Protein 3MXU (pdb70)

Foldseek 3Di:
DLLVQQQVVPPPGDWFKKAAPQQKIWIGHRQKIFIFGHLVVLVVQDAWDDKAAADFFDFFAAFQQGIWTHDPVDIDTDTDNHTFGWHFALPVCHVPVRCCNVPGPPSNIGTMTGDPDCPVVVVCVVVVSMGTDD

Sequence (134 aa):
MGTLEAQTQGPGSMMSKTYFTQDHEWLSSVEGQVVTVGITDYAQEQLGDLVFIDLPQNGTKLSKGDAAAVVESVVKAASDVYAPLDGEVVEEINAALAESPEELVNQKKAETEGWLWKMTVVQDETQLEERLLDEAAYKELI

Radius of gyration: 14.19 Å; Cα contacts (8 Å, |Δi|>4): 315; chains: 1; bounding box: 28×25×40 Å

CATH classification: 2.40.50.100

Organism: Bartonella henselae (strain ATCC 49882 / DSM 28221 / CCUG 30454 / Houston 1) (NCBI:txid283166)

B-factor: mean 22.01, std 9.44, range [8.76, 54.39]

Structure (mmCIF, N/CA/C/O backbone):
data_3MXU
#
_entry.id   3MXU
#
_cell.length_a   98.910
_cell.length_b   98.910
_cell.length_c   131.540
_cell.angle_alpha   90.000
_cell.angle_beta   90.000
_cell.angle_gamma   120.000
#
_symmetry.space_group_name_H-M   'H 3 2'
#
loop_
_entity.id
_entity.type
_entity.pdbx_description
1 polymer 'Glycine cleavage system H protein'
2 non-polymer 'CITRIC ACID'
3 non-polymer 'SULFATE ION'
4 non-polymer 1,2-ETHANEDIOL
5 water water
#
loop_
_atom_site.group_PDB
_atom_site.id
_atom_site.type_symbol
_atom_site.label_atom_id
_atom_site.label_alt_id
_atom_site.label_comp_id
_atom_site.label_asym_id
_atom_site.label_entity_id
_atom_site.label_seq_id
_atom_site.pdbx_PDB_ins_code
_atom_site.Cartn_x
_atom_site.Cartn_y
_atom_site.Cartn_z
_atom_site.occupancy
_atom_site.B_iso_or_equiv
_atom_site.auth_seq_id
_atom_site.auth_comp_id
_atom_site.auth_asym_id
_atom_site.auth_atom_id
_atom_site.pdbx_PDB_model_num
ATOM 1 N N . MET A 1 9 ? 3.708 15.719 25.628 1.00 54.39 -12 MET A N 1
ATOM 2 C CA . MET A 1 9 ? 2.810 15.057 26.616 1.00 53.55 -12 MET A CA 1
ATOM 3 C C . MET A 1 9 ? 1.682 16.002 27.057 1.00 53.31 -12 MET A C 1
ATOM 4 O O . MET A 1 9 ? 1.654 17.180 26.669 1.00 53.96 -12 MET A O 1
ATOM 6 N N . GLY A 1 10 ? 0.755 15.470 27.858 1.00 52.29 -11 GLY A N 1
ATOM 7 C CA . GLY A 1 10 ? -0.324 16.257 28.467 1.00 50.81 -11 GLY A CA 1
ATOM 8 C C . GLY A 1 10 ? 0.135 17.090 29.652 1.00 49.36 -11 GLY A C 1
ATOM 9 O O . GLY A 1 10 ? -0.525 18.072 30.026 1.00 49.30 -11 GLY A O 1
ATOM 10 N N . THR A 1 11 ? 1.268 16.703 30.245 1.00 47.78 -10 THR A N 1
ATOM 11 C CA . THR A 1 11 ? 1.876 17.481 31.336 1.00 46.00 -10 THR A CA 1
ATOM 12 C C . THR A 1 11 ? 2.373 18.848 30.838 1.00 45.31 -10 THR A C 1
ATOM 13 O O . THR A 1 11 ? 2.167 19.860 31.509 1.00 45.12 -10 THR A O 1
ATOM 17 N N . LEU A 1 12 ? 3.015 18.869 29.668 1.00 44.17 -9 LEU A N 1
ATOM 18 C CA . LEU A 1 12 ? 3.459 20.123 29.037 1.00 43.48 -9 LEU A CA 1
ATOM 19 C C . LEU A 1 12 ? 2.295 21.112 28.891 1.00 42.70 -9 LEU A C 1
ATOM 20 O O . LEU A 1 12 ? 2.382 22.257 29.340 1.00 42.87 -9 LEU A O 1
ATOM 22 N N . GLU A 1 13 ? 1.205 20.645 28.285 1.00 41.48 -8 GLU A N 1
ATOM 23 C CA . GLU A 1 13 ? -0.032 21.414 28.113 1.00 40.78 -8 GLU A CA 1
ATOM 24 C C . GLU A 1 13 ? -0.501 22.063 29.434 1.00 39.09 -8 GLU A C 1
ATOM 25 O O . GLU A 1 13 ? -0.809 23.268 29.479 1.00 38.60 -8 GLU A O 1
ATOM 31 N N . ALA A 1 14 ? -0.539 21.255 30.496 1.00 36.58 -7 ALA A N 1
ATOM 32 C CA . ALA A 1 14 ? -0.985 21.700 31.821 1.00 34.92 -7 ALA A CA 1
ATOM 33 C C . ALA A 1 14 ? -0.045 22.749 32.435 1.00 34.30 -7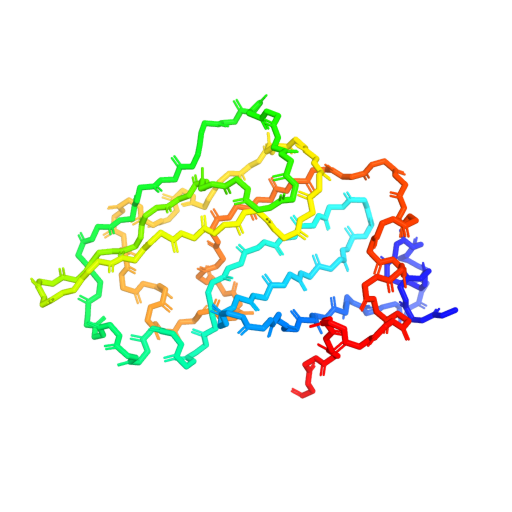 ALA A C 1
ATOM 34 O O . ALA A 1 14 ? -0.496 23.676 33.113 1.00 33.18 -7 ALA A O 1
ATOM 36 N N . GLN A 1 15 ? 1.255 22.581 32.197 1.00 33.58 -6 GLN A N 1
ATOM 37 C CA . GLN A 1 15 ? 2.275 23.534 32.636 1.00 33.25 -6 GLN A CA 1
ATOM 38 C C . GLN A 1 15 ? 2.240 24.860 31.845 1.00 33.72 -6 GLN A C 1
ATOM 39 O O . GLN A 1 15 ? 2.459 25.934 32.412 1.00 33.10 -6 GLN A O 1
ATOM 41 N N . THR A 1 16 ? 1.970 24.776 30.540 1.00 33.56 -5 THR A N 1
ATOM 42 C CA . THR A 1 16 ? 1.940 25.962 29.670 1.00 33.96 -5 THR A CA 1
ATOM 43 C C . THR A 1 16 ? 0.719 26.848 29.918 1.00 33.83 -5 THR A C 1
ATOM 44 O O . THR A 1 16 ? 0.831 28.079 29.903 1.00 34.12 -5 THR A O 1
ATOM 48 N N . GLN A 1 17 ? -0.440 26.217 30.128 1.00 32.87 -4 GLN A N 1
ATOM 49 C CA . GLN A 1 17 ? -1.713 26.927 30.332 1.00 33.20 -4 GLN A CA 1
ATOM 50 C C . GLN A 1 17 ? -2.150 27.816 29.155 1.00 34.92 -4 GLN A C 1
ATOM 51 O O . GLN A 1 17 ? -2.736 28.898 29.359 1.00 35.20 -4 GLN A O 1
ATOM 57 N N . GLY A 1 18 ? -1.88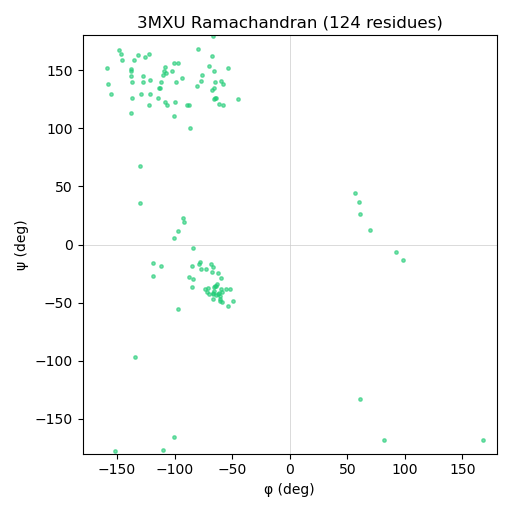2 27.352 27.935 1.00 36.39 -3 GLY A N 1
ATOM 58 C CA . GLY A 1 18 ? -2.347 28.033 26.714 1.00 38.44 -3 GLY A CA 1
ATOM 59 C C . GLY A 1 18 ? -3.868 28.004 26.579 1.00 39.80 -3 GLY A C 1
ATOM 60 O O . GLY A 1 18 ? -4.554 27.437 27.436 1.00 38.59 -3 GLY A O 1
ATOM 61 N N . PRO A 1 19 ? -4.418 28.609 25.500 1.00 41.64 -2 PRO A N 1
ATOM 62 C CA . PRO A 1 19 ? -5.888 28.602 25.367 1.00 42.59 -2 PRO A CA 1
ATOM 63 C C . PRO A 1 19 ? -6.437 27.165 25.308 1.00 42.64 -2 PRO A C 1
ATOM 64 O O . PRO A 1 19 ? -5.804 26.284 24.714 1.00 42.47 -2 PRO A O 1
ATOM 68 N N . GLY A 1 20 ? -7.579 26.936 25.957 1.00 43.00 -1 GLY A N 1
ATOM 69 C CA . GLY A 1 20 ? -8.205 25.609 26.003 1.00 42.93 -1 GLY A CA 1
ATOM 70 C C . GLY A 1 20 ? -7.449 24.583 26.832 1.00 42.15 -1 GLY A C 1
ATOM 71 O O . GLY A 1 20 ? -7.739 23.379 26.761 1.00 42.16 -1 GLY A O 1
ATOM 72 N N . SER A 1 21 ? -6.475 25.050 27.612 1.00 41.25 0 SER A N 1
ATOM 73 C CA . SER A 1 21 ? -5.683 24.172 28.475 1.00 39.89 0 SER A CA 1
ATOM 74 C C . SER A 1 21 ? -6.521 23.654 29.633 1.00 39.24 0 SER A C 1
ATOM 75 O O . SER A 1 21 ? -7.493 24.291 30.056 1.00 38.99 0 SER A O 1
ATOM 78 N N . MET A 1 22 ? -6.125 22.486 30.129 1.00 38.87 1 MET A N 1
ATOM 79 C CA A MET A 1 22 ? -6.802 21.810 31.230 0.50 38.61 1 MET A CA 1
ATOM 80 C CA B MET A 1 22 ? -6.794 21.847 31.252 0.50 38.57 1 MET A CA 1
ATOM 81 C C . MET A 1 22 ? -5.748 21.222 32.171 1.00 37.38 1 MET A C 1
ATOM 82 O O . MET A 1 22 ? -4.772 20.624 31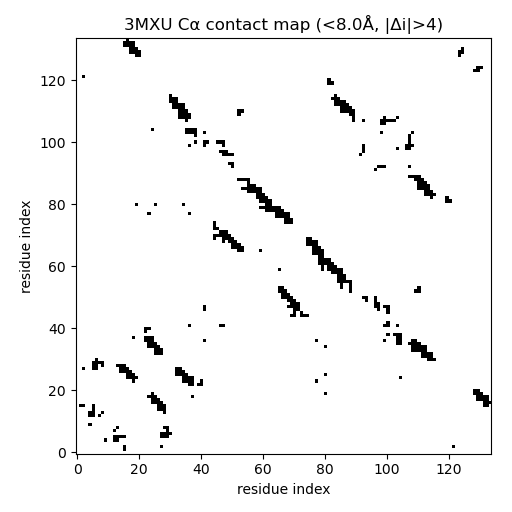.707 1.00 37.28 1 MET A O 1
ATOM 91 N N . SER A 1 23 ? -5.943 21.384 33.477 1.00 36.30 2 SER A N 1
ATOM 92 C CA . SER A 1 23 ? -5.063 20.757 34.459 1.00 34.78 2 SER A CA 1
ATOM 93 C C . SER A 1 23 ? -5.230 19.238 34.354 1.00 33.45 2 SER A C 1
ATOM 94 O O . SER A 1 23 ? -6.310 18.739 33.981 1.00 34.16 2 SER A O 1
ATOM 97 N N . LYS A 1 24 ? -4.151 18.518 34.655 1.00 30.87 3 LYS A N 1
ATOM 98 C CA . LYS A 1 24 ? -4.148 17.059 34.618 1.00 28.27 3 LYS A CA 1
ATOM 99 C C . LYS A 1 24 ? -3.958 16.579 36.040 1.00 25.36 3 LYS A C 1
ATOM 100 O O . LYS A 1 24 ? -3.102 17.112 36.755 1.00 24.17 3 LYS A O 1
ATOM 106 N N . THR A 1 25 ? -4.755 15.591 36.446 1.00 23.00 4 THR A N 1
ATOM 107 C CA . THR A 1 25 ? -4.623 14.973 37.776 1.00 20.56 4 THR A CA 1
ATOM 108 C C . THR A 1 25 ? -4.132 13.532 37.625 1.00 18.61 4 THR A C 1
ATOM 109 O O . THR A 1 25 ? -4.555 12.810 36.699 1.00 17.64 4 THR A O 1
ATOM 113 N N . TYR A 1 26 ? -3.228 13.135 38.520 1.00 16.32 5 TYR A N 1
ATOM 114 C CA . TYR A 1 26 ? -2.657 11.797 38.501 1.00 15.09 5 TYR A CA 1
ATOM 115 C C . TYR A 1 26 ? -2.823 11.178 39.867 1.00 14.24 5 TYR A C 1
ATOM 116 O O . TYR A 1 26 ? -2.760 11.889 40.855 1.00 14.47 5 TYR A O 1
ATOM 125 N N . PHE A 1 27 ? -3.045 9.861 39.919 1.00 13.21 6 PHE A N 1
ATOM 126 C CA . PHE A 1 27 ? -3.096 9.167 41.206 1.00 11.93 6 PHE A CA 1
ATOM 127 C C . PHE A 1 27 ? -1.854 8.300 41.392 1.00 11.98 6 PHE A C 1
ATOM 128 O O . PHE A 1 27 ? -1.239 7.885 40.423 1.00 12.32 6 PHE A O 1
ATOM 136 N N . THR A 1 28 ? -1.476 8.062 42.645 1.00 11.54 7 THR A N 1
ATOM 137 C CA . THR A 1 28 ? -0.209 7.393 42.926 1.00 11.86 7 THR A CA 1
ATOM 138 C C . THR A 1 28 ? -0.469 5.941 43.247 1.00 12.74 7 THR A C 1
ATOM 139 O O . THR A 1 28 ? -1.572 5.426 42.984 1.00 12.72 7 THR A O 1
ATOM 143 N N . GLN A 1 29 ? 0.537 5.269 43.805 1.00 11.86 8 GLN A N 1
ATOM 144 C CA . GLN A 1 29 ? 0.348 3.903 44.278 1.00 13.39 8 GLN A CA 1
ATOM 145 C C . GLN A 1 29 ? -0.230 3.831 45.680 1.00 14.63 8 GLN A C 1
ATOM 146 O O . GLN A 1 29 ? -0.488 2.721 46.169 1.00 16.36 8 GLN A O 1
ATOM 152 N N . ASP A 1 30 ? -0.431 4.981 46.330 1.00 14.29 9 ASP A N 1
ATOM 153 C CA . ASP A 1 30 ? -0.795 4.996 47.764 1.00 15.09 9 ASP A CA 1
ATOM 154 C C . ASP A 1 30 ? -2.000 5.862 48.102 1.00 13.82 9 ASP A C 1
ATOM 155 O O . ASP A 1 30 ? -2.044 6.477 49.173 1.00 13.55 9 ASP A O 1
ATOM 160 N N . HIS A 1 31 ? -2.969 5.888 47.195 1.00 12.66 10 HIS A N 1
ATOM 161 C CA . HIS A 1 31 ? -4.218 6.626 47.403 1.00 12.87 10 HIS A CA 1
ATOM 162 C C . HIS A 1 31 ? -3.963 8.097 47.687 1.00 12.06 10 HIS A C 1
ATOM 163 O O . HIS A 1 31 ? -4.571 8.700 48.590 1.00 12.18 10 HIS A O 1
ATOM 170 N N . GLU A 1 32 ? -3.049 8.665 46.899 1.00 12.95 11 GLU A N 1
ATOM 171 C CA . GLU A 1 32 ? -2.848 10.109 46.847 1.00 12.34 11 GLU A CA 1
ATOM 172 C C . GLU A 1 32 ? -2.963 10.552 45.398 1.00 12.36 11 GLU A C 1
ATOM 173 O O . GLU A 1 32 ? -2.884 9.734 44.475 1.00 12.74 11 GLU A O 1
ATOM 179 N N . TRP A 1 33 ? -3.197 11.845 45.199 1.00 12.09 12 TRP A N 1
ATOM 180 C CA . TRP A 1 33 ? -3.227 12.404 43.861 1.00 11.96 12 TRP A CA 1
ATOM 181 C C . TRP A 1 33 ? -2.436 13.707 43.827 1.00 12.65 12 TRP A C 1
ATOM 182 O O . TRP A 1 33 ? -2.204 14.351 44.874 1.00 12.18 12 TRP A O 1
ATOM 193 N N . LEU A 1 34 ? -2.013 14.082 42.620 1.00 12.36 13 LEU A N 1
ATOM 194 C CA . LEU A 1 34 ? -1.395 15.382 42.426 1.00 13.36 13 LEU A CA 1
ATOM 195 C C . LEU A 1 34 ? -1.942 15.954 41.129 1.00 14.40 13 LEU A C 1
ATOM 196 O O . LEU A 1 34 ? -2.226 15.209 40.176 1.00 14.64 13 LEU A O 1
ATOM 201 N N . SER A 1 35 ? -2.116 17.272 41.093 1.00 15.47 14 SER A N 1
ATOM 202 C CA A SER A 1 35 ? -2.579 17.934 39.891 0.70 16.69 14 SER A CA 1
ATOM 203 C CA B SER A 1 35 ? -2.568 17.929 39.881 0.30 16.16 14 SER A CA 1
ATOM 204 C C . SER A 1 35 ? -1.585 19.024 39.501 1.00 17.06 14 SER A C 1
ATOM 205 O O . SER A 1 35 ? -1.066 19.724 40.364 1.00 16.70 14 SER A O 1
ATOM 210 N N . VAL A 1 36 ? -1.339 19.158 38.202 1.00 18.35 15 VA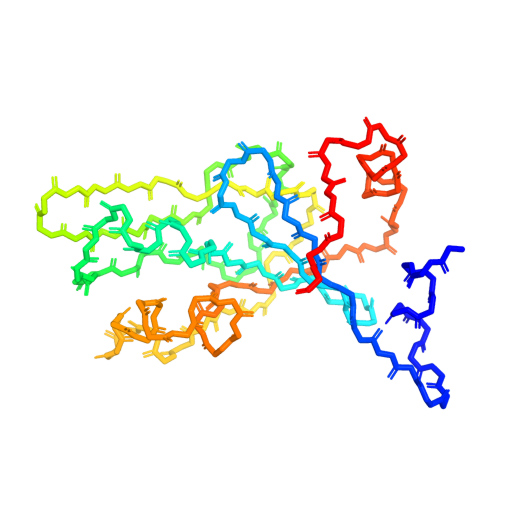L A N 1
ATOM 211 C CA . VAL A 1 36 ? -0.385 20.130 37.685 1.00 19.96 15 VAL A CA 1
ATOM 212 C C . VAL A 1 36 ? -1.124 21.270 36.989 1.00 21.01 15 VAL A C 1
ATOM 213 O O . VAL A 1 36 ? -1.895 21.028 36.075 1.00 20.84 15 VAL A O 1
ATOM 217 N N . GLU A 1 37 ? -0.900 22.498 37.446 1.00 21.69 16 GLU A N 1
ATOM 218 C CA . GLU A 1 37 ? -1.421 23.679 36.753 1.00 23.61 16 GLU A CA 1
ATOM 219 C C . GLU A 1 37 ? -0.301 24.713 36.777 1.00 22.85 16 GLU A C 1
ATOM 220 O O . GLU A 1 37 ? 0.086 25.184 37.834 1.0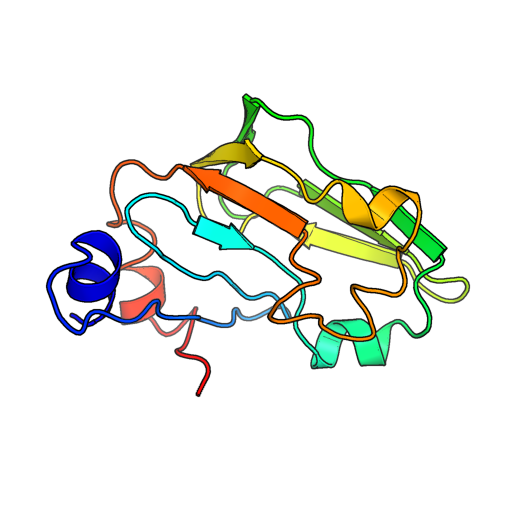0 21.62 16 GLU A O 1
ATOM 226 N N . GLY A 1 38 ? 0.250 25.028 35.608 1.00 23.08 17 GLY A N 1
ATOM 227 C CA . GLY A 1 38 ? 1.470 25.843 35.560 1.00 23.35 17 GLY A CA 1
ATOM 228 C C . GLY A 1 38 ? 2.591 25.111 36.279 1.00 22.98 17 GLY A C 1
ATOM 229 O O . GLY A 1 38 ? 2.796 23.922 36.055 1.00 22.99 17 GLY A O 1
ATOM 230 N N . GLN A 1 39 ? 3.305 25.814 37.150 1.00 22.16 18 GLN A N 1
ATOM 231 C CA . GLN A 1 39 ? 4.363 25.216 37.965 1.00 22.19 18 GLN A CA 1
ATOM 232 C C . GLN A 1 39 ? 3.848 24.856 39.361 1.00 19.99 18 GLN A C 1
ATOM 233 O O . GLN A 1 39 ? 4.624 24.506 40.245 1.00 20.23 18 GLN A O 1
ATOM 239 N N . VAL A 1 40 ? 2.529 24.896 39.545 1.00 18.31 19 VAL A N 1
ATOM 240 C CA . VAL A 1 40 ? 1.944 24.586 40.863 1.00 16.69 19 VAL A CA 1
ATOM 241 C C . VAL A 1 40 ? 1.422 23.156 40.861 1.00 16.36 19 VAL A C 1
ATOM 242 O O . VAL A 1 40 ? 0.612 22.791 40.009 1.00 16.04 19 VAL A O 1
ATOM 246 N N . VAL A 1 41 ? 1.922 22.360 41.795 1.00 15.25 20 VAL A N 1
ATOM 247 C CA . VAL A 1 41 ? 1.440 20.999 41.980 1.00 15.07 20 VAL A CA 1
ATOM 248 C C . VAL A 1 41 ? 0.595 20.969 43.251 1.00 14.63 20 VAL A C 1
ATOM 249 O O . VAL A 1 41 ? 1.072 21.264 44.347 1.00 14.05 20 VAL A O 1
ATOM 253 N N . THR A 1 42 ? -0.670 20.596 43.091 1.00 14.93 21 THR A N 1
ATOM 254 C CA . THR A 1 42 ? -1.573 20.466 44.229 1.00 14.44 21 THR A CA 1
ATOM 255 C C . THR A 1 42 ? -1.640 18.995 44.615 1.00 14.17 21 THR A C 1
ATOM 256 O O . THR A 1 42 ? -1.694 18.141 43.734 1.00 13.85 21 THR A O 1
ATOM 260 N N . VAL A 1 43 ? -1.663 18.715 45.918 1.00 13.11 22 VAL A N 1
ATOM 261 C CA . VAL A 1 43 ? -1.612 17.334 46.418 1.00 13.24 22 VAL A CA 1
ATOM 262 C C . VAL A 1 43 ? -2.782 17.101 47.390 1.00 12.89 22 VAL A C 1
ATOM 263 O O . VAL A 1 43 ? -3.099 17.964 48.214 1.00 12.72 22 VAL A O 1
ATOM 267 N N . GLY A 1 44 ? -3.405 15.922 47.302 1.00 12.09 23 GLY A N 1
ATOM 268 C CA . GLY A 1 44 ? -4.437 15.531 48.268 1.00 12.23 23 GLY A CA 1
ATOM 269 C C . GLY A 1 44 ? -4.502 14.026 48.418 1.00 11.66 23 GLY A C 1
ATOM 270 O O . GLY A 1 44 ? -3.700 13.305 47.804 1.00 11.36 23 GLY A O 1
ATOM 271 N N . ILE A 1 45 ? -5.432 13.539 49.242 1.00 12.00 24 ILE A N 1
ATOM 272 C CA . ILE A 1 45 ? -5.676 12.088 49.305 1.00 11.68 24 ILE A CA 1
ATOM 273 C C . ILE A 1 45 ? -6.869 11.808 48.390 1.00 12.33 24 ILE A C 1
ATOM 274 O O . ILE A 1 45 ? -7.682 12.715 48.127 1.00 12.69 24 ILE A O 1
ATOM 279 N N . THR A 1 46 ? -6.979 10.575 47.898 1.00 12.22 25 THR A N 1
ATOM 280 C CA . THR A 1 46 ? -8.048 10.236 46.952 1.00 12.56 25 THR A CA 1
ATOM 281 C C . THR A 1 46 ? -9.370 10.006 47.673 1.00 12.70 25 THR A C 1
ATOM 282 O O . THR A 1 46 ? -9.419 9.887 48.904 1.00 12.58 25 THR A O 1
ATOM 286 N N . ASP A 1 47 ? -10.447 9.934 46.896 1.00 12.69 26 ASP A N 1
ATOM 287 C CA . ASP A 1 47 ? -11.751 9.566 47.444 1.00 13.84 26 ASP A CA 1
ATOM 288 C C . ASP A 1 47 ? -11.659 8.233 48.163 1.00 13.02 26 ASP A C 1
ATOM 289 O O . ASP A 1 47 ? -12.311 8.020 49.193 1.00 13.38 26 ASP A O 1
ATOM 294 N N . TYR A 1 48 ? -10.877 7.319 47.591 1.00 12.51 27 TYR A N 1
ATOM 295 C CA . TYR A 1 48 ? -10.706 5.997 48.190 1.00 12.26 27 TYR A CA 1
ATOM 296 C C . TYR A 1 48 ? -10.145 6.142 49.596 1.00 12.25 27 TYR A C 1
ATOM 297 O O . TYR A 1 48 ? -10.650 5.536 50.557 1.00 11.77 27 TYR A O 1
ATOM 306 N N . ALA A 1 49 ? -9.084 6.934 49.713 1.00 11.99 28 ALA A N 1
ATOM 307 C CA . ALA A 1 49 ? -8.425 7.136 51.010 1.00 12.27 28 ALA A CA 1
ATOM 308 C C . ALA A 1 49 ? -9.379 7.746 52.059 1.00 12.52 28 ALA A C 1
ATOM 309 O O . ALA A 1 49 ? -9.411 7.297 53.217 1.00 12.55 28 ALA A O 1
ATOM 311 N N . GLN A 1 50 ? -10.160 8.761 51.680 1.00 12.47 29 GLN A N 1
ATOM 312 C CA . GLN A 1 50 ? -11.054 9.381 52.674 1.00 12.71 29 GLN A CA 1
ATOM 313 C C . GLN A 1 50 ? -12.115 8.366 53.128 1.00 13.47 29 GLN A C 1
ATOM 314 O O . GLN A 1 50 ? -12.480 8.318 54.319 1.00 13.77 29 GLN A O 1
ATOM 320 N N . GLU A 1 51 ? -12.572 7.524 52.199 1.00 13.18 30 GLU A N 1
ATOM 321 C CA . GLU A 1 51 ? -13.560 6.484 52.549 1.00 14.52 30 GLU A CA 1
ATOM 322 C C . GLU A 1 51 ? -12.974 5.454 53.507 1.00 13.71 30 GLU A C 1
ATOM 323 O O . GLU A 1 51 ? -13.657 5.014 54.431 1.00 13.82 30 GLU A O 1
ATOM 329 N N . GLN A 1 52 ? -11.715 5.067 53.295 1.00 12.84 31 GLN A N 1
ATOM 330 C CA . GLN A 1 52 ? -11.047 4.121 54.213 1.00 13.00 31 GLN A CA 1
ATOM 331 C C . GLN A 1 52 ? -10.998 4.679 55.642 1.00 13.73 31 GLN A C 1
ATOM 332 O O . GLN A 1 52 ? -11.112 3.940 56.618 1.00 13.27 31 GLN A O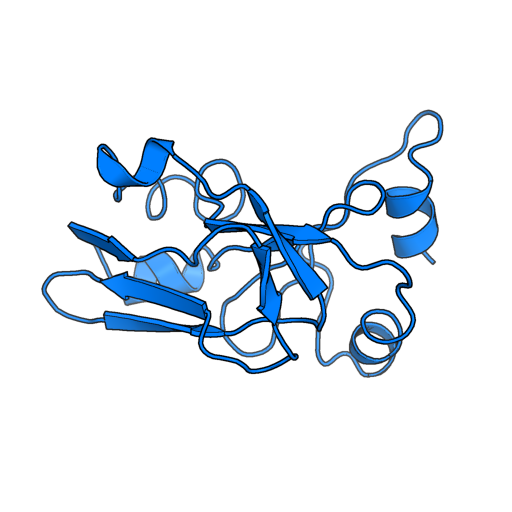 1
ATOM 338 N N . LEU A 1 53 ? -10.775 5.982 55.765 1.00 13.88 32 LEU A N 1
ATOM 339 C CA . LEU A 1 53 ? -10.554 6.587 57.085 1.00 14.88 32 LEU A CA 1
ATOM 340 C C . LEU A 1 53 ? -11.831 6.923 57.831 1.00 16.04 32 LEU A C 1
ATOM 341 O O . LEU A 1 53 ? -11.870 6.895 59.074 1.00 16.69 32 LEU A O 1
ATOM 346 N N . GLY A 1 54 ? -12.889 7.231 57.095 1.00 15.81 33 GLY A N 1
ATOM 347 C CA . GLY A 1 54 ? -14.114 7.690 57.735 1.00 16.91 33 GLY A CA 1
ATOM 348 C C . GLY A 1 54 ? -14.009 9.168 58.057 1.00 16.75 33 GLY A C 1
ATOM 349 O O . GLY A 1 54 ? -13.091 9.853 57.603 1.00 15.29 33 GLY A O 1
ATOM 350 N N . ASP A 1 55 ? -14.950 9.664 58.856 1.00 18.21 34 ASP A N 1
ATOM 351 C CA . ASP A 1 55 ? -15.045 11.111 59.113 1.00 18.63 34 ASP A CA 1
ATOM 352 C C . ASP A 1 55 ? -13.753 11.689 59.702 1.00 17.44 34 ASP A C 1
ATOM 353 O O . ASP A 1 55 ? -13.322 11.280 60.787 1.00 16.97 34 ASP A O 1
ATOM 358 N N . LEU A 1 56 ? -13.145 12.645 59.008 1.00 16.83 35 LEU A N 1
ATOM 359 C CA . LEU A 1 56 ? -11.878 13.226 59.481 1.00 16.49 35 LEU A CA 1
ATOM 360 C C . LEU A 1 56 ? -12.130 14.289 60.559 1.00 16.90 35 LEU A C 1
ATOM 361 O O . LEU A 1 56 ? -13.057 15.096 60.440 1.00 16.47 35 LEU A O 1
ATOM 366 N N . VAL A 1 57 ? -11.330 14.249 61.628 1.00 16.45 36 VAL A N 1
ATOM 367 C CA . VAL A 1 57 ? -11.513 15.153 62.762 1.00 16.64 36 VAL A CA 1
ATOM 368 C C . VAL A 1 57 ? -10.372 16.157 62.868 1.00 16.69 36 VAL A C 1
ATOM 369 O O . VAL A 1 57 ? -10.497 17.178 63.550 1.00 16.54 36 VAL A O 1
ATOM 373 N N . PHE A 1 58 ? -9.242 15.852 62.222 1.00 16.68 37 PHE A N 1
ATOM 374 C CA . PHE A 1 58 ? -8.088 16.741 62.257 1.00 16.62 37 PHE A CA 1
ATOM 375 C C . PHE A 1 58 ? -7.164 16.500 61.068 1.00 16.37 37 PHE A C 1
ATOM 376 O O . PHE A 1 58 ? -6.911 15.353 60.690 1.00 15.50 37 PHE A O 1
ATOM 384 N N . ILE A 1 59 ? -6.679 17.593 60.493 1.00 16.61 38 ILE A N 1
ATOM 385 C CA . ILE A 1 59 ? -5.706 17.538 59.406 1.00 16.78 38 ILE A CA 1
ATOM 386 C C . ILE A 1 59 ? -4.465 18.315 59.840 1.00 17.13 38 ILE A C 1
ATOM 387 O O . ILE A 1 59 ? -4.535 19.522 60.112 1.00 17.32 38 ILE A O 1
ATOM 392 N N . ASP A 1 60 ? -3.328 17.634 59.881 1.00 16.21 39 ASP A N 1
ATOM 393 C CA . ASP A 1 60 ? -2.068 18.291 60.220 1.00 17.47 39 ASP A CA 1
ATOM 394 C C . ASP A 1 60 ? -1.294 18.565 58.936 1.00 16.87 39 ASP A C 1
ATOM 395 O O . ASP A 1 60 ? -0.831 17.636 58.298 1.00 16.84 39 ASP A O 1
ATOM 400 N N . LEU A 1 61 ? -1.169 19.841 58.556 1.00 16.79 40 LEU A N 1
ATOM 401 C CA . LEU A 1 61 ? -0.582 20.220 57.264 1.00 16.44 40 LEU A CA 1
ATOM 402 C C . LEU A 1 61 ? 0.879 20.664 57.416 1.00 16.87 40 LEU A C 1
ATOM 403 O O . LEU A 1 61 ? 1.284 21.082 58.49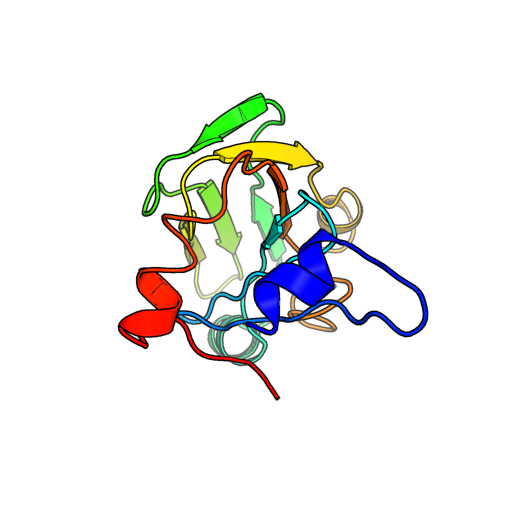9 1.00 16.46 40 LEU A O 1
ATOM 408 N N . PRO A 1 62 ? 1.675 20.565 56.331 1.00 16.52 41 PRO A N 1
ATOM 409 C CA . PRO A 1 62 ? 3.063 21.000 56.402 1.00 17.27 41 PRO A CA 1
ATOM 410 C C . PRO A 1 62 ? 3.160 22.526 56.569 1.00 18.04 41 PRO A C 1
ATOM 411 O O . PRO A 1 62 ? 2.175 23.250 56.331 1.00 18.75 41 PRO A O 1
ATOM 415 N N . GLN A 1 63 ? 4.322 22.994 57.009 1.00 17.48 42 GLN A N 1
ATOM 416 C CA . GLN A 1 63 ? 4.597 24.427 57.056 1.00 19.24 42 GLN A CA 1
ATOM 417 C C . GLN A 1 63 ? 4.913 24.936 55.663 1.00 18.62 42 GLN A C 1
ATOM 418 O O . GLN A 1 63 ? 5.621 24.283 54.899 1.00 18.12 42 GLN A O 1
ATOM 424 N N . ASN A 1 64 ? 4.420 26.124 55.336 1.00 18.67 43 ASN A N 1
ATOM 425 C CA . ASN A 1 64 ? 4.852 26.777 54.101 1.00 18.37 43 ASN A CA 1
ATOM 426 C C . ASN A 1 64 ? 6.365 26.966 54.093 1.00 19.00 43 ASN A C 1
ATOM 427 O O . ASN A 1 64 ? 6.959 27.280 55.131 1.00 19.15 43 ASN A O 1
ATOM 432 N N . GLY A 1 65 ? 6.985 26.719 52.947 1.00 18.59 44 GLY A N 1
ATOM 433 C CA . GLY A 1 65 ? 8.425 26.830 52.803 1.00 19.95 44 GLY A CA 1
ATOM 434 C C . GLY A 1 65 ? 9.166 25.521 53.043 1.00 19.98 44 GLY A C 1
ATOM 435 O O . GLY A 1 65 ? 10.384 25.445 52.844 1.00 20.50 44 GLY A O 1
ATOM 436 N N . THR A 1 66 ? 8.443 24.495 53.479 1.00 19.18 45 THR A N 1
ATOM 437 C CA . THR A 1 66 ? 9.058 23.179 53.695 1.00 19.71 45 THR A CA 1
ATOM 438 C C . THR A 1 66 ? 9.570 22.610 52.377 1.00 19.38 45 THR A C 1
ATOM 439 O O . THR A 1 66 ? 8.821 22.519 51.384 1.00 18.55 45 THR A O 1
ATOM 443 N N . LYS A 1 67 ? 10.847 22.237 52.370 1.00 20.13 46 LYS A N 1
ATOM 444 C CA . LYS A 1 67 ? 11.443 21.565 51.220 1.00 21.19 46 LYS A CA 1
ATOM 445 C C . LYS A 1 67 ? 11.203 20.052 51.375 1.00 20.57 46 LYS A C 1
ATOM 446 O O . LYS A 1 67 ? 11.575 19.444 52.390 1.00 21.28 46 LYS A O 1
ATOM 452 N N . LEU A 1 68 ? 10.510 19.469 50.402 1.00 18.61 47 LEU A N 1
ATOM 453 C CA . LEU A 1 68 ? 10.153 18.047 50.457 1.00 17.93 47 LEU A CA 1
ATOM 454 C C . LEU A 1 68 ? 10.932 17.258 49.435 1.00 17.70 47 LEU A C 1
ATOM 455 O O . LEU A 1 68 ? 11.206 17.760 48.332 1.00 17.71 47 LEU A O 1
ATOM 460 N N . SER A 1 69 ? 11.274 16.014 49.787 1.00 17.77 48 SER A N 1
ATOM 461 C CA . SER A 1 69 ? 11.747 15.035 48.804 1.00 17.34 48 SER A CA 1
ATOM 462 C C . SER A 1 69 ? 10.638 14.024 48.611 1.00 16.31 48 SER A C 1
ATOM 463 O O . SER A 1 69 ? 9.885 13.752 49.553 1.00 15.13 48 SER A O 1
ATOM 466 N N . LYS A 1 70 ? 10.522 13.491 47.394 1.00 15.84 49 LYS A N 1
ATOM 467 C CA . LYS A 1 70 ? 9.579 12.395 47.113 1.00 14.99 49 LYS A CA 1
ATOM 468 C C . LYS A 1 70 ? 9.653 11.325 48.201 1.00 14.69 49 LYS A C 1
ATOM 469 O O . LYS A 1 70 ? 10.733 10.791 48.482 1.00 14.92 49 LYS A O 1
ATOM 475 N N . GLY A 1 71 ? 8.497 11.016 48.807 1.00 14.09 50 GLY A N 1
ATOM 476 C CA . GLY A 1 71 ? 8.402 10.002 49.862 1.00 13.77 50 GLY A CA 1
ATOM 477 C C . GLY A 1 71 ? 8.392 10.553 51.288 1.00 15.03 50 GLY A C 1
ATOM 478 O O . GLY A 1 71 ? 8.084 9.820 52.223 1.00 14.47 50 GLY A O 1
ATOM 479 N N . ASP A 1 72 ? 8.732 11.835 51.478 1.00 14.73 51 ASP A N 1
ATOM 480 C CA . ASP A 1 72 ? 8.753 12.426 52.839 1.00 15.33 51 ASP A CA 1
ATOM 481 C C . ASP A 1 72 ? 7.345 12.475 53.425 1.00 15.63 51 ASP A C 1
ATOM 482 O O . ASP A 1 72 ? 6.420 12.920 52.746 1.00 14.84 51 ASP A O 1
ATOM 487 N N . ALA A 1 73 ? 7.182 12.069 54.689 1.00 15.52 52 ALA A N 1
ATOM 488 C CA . ALA A 1 73 ? 5.911 12.313 55.391 1.00 15.81 52 ALA A CA 1
ATOM 489 C C . ALA A 1 73 ? 5.692 13.822 55.482 1.00 16.45 52 ALA A C 1
ATOM 490 O O . ALA A 1 73 ? 6.542 14.547 56.017 1.00 18.05 52 ALA A O 1
ATOM 492 N N . ALA A 1 74 ? 4.591 14.308 54.920 1.00 15.38 53 ALA A N 1
ATOM 493 C CA . ALA A 1 74 ? 4.356 15.748 54.843 1.00 14.65 53 ALA A CA 1
ATOM 494 C C . ALA A 1 74 ? 3.106 16.215 55.589 1.00 15.35 53 ALA A C 1
ATOM 495 O O . ALA A 1 74 ? 3.033 17.374 56.005 1.00 14.85 53 ALA A O 1
ATOM 497 N N . ALA A 1 75 ? 2.114 15.327 55.723 1.00 14.24 54 ALA A N 1
ATOM 498 C CA . ALA A 1 75 ? 0.848 15.668 56.394 1.00 14.37 54 ALA A CA 1
ATOM 499 C C . ALA A 1 75 ? 0.293 14.462 57.121 1.00 13.95 54 ALA A C 1
ATOM 500 O O . ALA A 1 75 ? 0.721 13.330 56.888 1.00 13.62 54 ALA A O 1
ATOM 502 N N . VAL A 1 76 ? -0.648 14.713 58.021 1.00 14.12 55 VAL A N 1
ATOM 503 C CA . VAL A 1 76 ? -1.344 13.626 58.711 1.00 15.35 55 VAL A CA 1
ATOM 504 C C . VAL A 1 76 ? -2.831 13.891 58.575 1.00 15.04 55 VAL A C 1
ATOM 505 O O . VAL A 1 76 ? -3.292 15.004 58.831 1.00 15.37 55 VAL A O 1
ATOM 509 N N . VAL A 1 77 ? -3.580 12.885 58.136 1.00 14.85 56 VAL A N 1
ATOM 510 C CA . VAL A 1 77 ? -5.054 12.992 58.134 1.00 14.92 56 VAL A CA 1
ATOM 511 C C . VAL A 1 77 ? -5.579 11.985 59.165 1.00 15.79 56 VAL A C 1
ATOM 512 O O . VAL A 1 77 ? -5.134 10.827 59.209 1.00 15.78 56 VAL A O 1
ATOM 516 N N . GLU A 1 78 ? -6.523 12.425 59.990 1.00 15.63 57 GLU A N 1
ATOM 517 C CA . GLU A 1 78 ? -6.858 11.699 61.201 1.00 17.33 57 GLU A CA 1
ATOM 518 C C . GLU A 1 78 ? -8.384 11.627 61.394 1.00 17.18 57 GLU A C 1
ATOM 519 O O . GLU A 1 78 ? -9.059 12.650 61.370 1.00 16.30 57 GLU A O 1
ATOM 525 N N . SER A 1 79 ? -8.905 10.417 61.561 1.00 17.76 58 SER A N 1
ATOM 526 C CA . SER A 1 79 ? -10.297 10.200 61.972 1.00 20.23 58 SER A CA 1
ATOM 527 C C . SER A 1 79 ? -10.223 9.659 63.404 1.00 21.72 58 SER A C 1
ATOM 528 O O . SER A 1 79 ? -9.121 9.530 63.946 1.00 22.02 58 SER A O 1
ATOM 531 N N . VAL A 1 80 ? -11.343 9.298 64.027 1.00 23.43 59 VAL A N 1
ATOM 532 C CA A VAL A 1 80 ? -11.275 8.676 65.368 0.70 24.44 59 VAL A CA 1
ATOM 533 C CA B VAL A 1 80 ? -11.258 8.689 65.360 0.30 24.60 59 VAL A CA 1
ATOM 534 C C . VAL A 1 80 ? -10.635 7.288 65.298 1.00 25.48 59 VAL A C 1
ATOM 535 O O . VAL A 1 80 ? -9.846 6.916 66.168 1.00 25.75 59 VAL A O 1
ATOM 542 N N . LYS A 1 81 ? -10.977 6.526 64.256 1.00 26.68 60 LYS A N 1
ATOM 543 C CA . LYS A 1 81 ? -10.573 5.112 64.152 1.00 28.68 60 LYS A CA 1
ATOM 544 C C . LYS A 1 81 ? -9.191 4.898 63.561 1.00 29.21 60 LYS A C 1
ATOM 545 O O . LYS A 1 81 ? -8.594 3.829 63.738 1.00 30.41 60 LYS A O 1
ATOM 547 N N . ALA A 1 82 ? -8.669 5.908 62.876 1.00 29.93 61 ALA A N 1
ATOM 548 C CA . ALA A 1 82 ? -7.507 5.714 62.039 1.00 30.37 61 ALA A CA 1
ATOM 549 C C . ALA A 1 82 ? -6.787 7.029 61.781 1.00 30.86 61 ALA A C 1
ATOM 550 O O . ALA A 1 82 ? -7.382 8.120 61.817 1.00 30.11 61 ALA A O 1
ATOM 552 N N . ALA A 1 83 ? -5.480 6.923 61.564 1.00 31.09 62 ALA A N 1
ATOM 553 C CA . ALA A 1 83 ? -4.714 8.049 61.091 1.00 29.29 62 ALA A CA 1
ATOM 554 C C . ALA A 1 83 ? -3.863 7.574 59.916 1.00 28.52 62 ALA A C 1
ATOM 555 O O . ALA A 1 83 ? -3.705 6.344 59.664 1.00 28.83 62 ALA A O 1
ATOM 557 N N . SER A 1 84 ? -3.361 8.528 59.147 1.00 25.02 63 SER A N 1
ATOM 558 C CA . SER A 1 84 ? -2.615 8.157 57.976 1.00 22.62 63 SER A CA 1
ATOM 559 C C . SER A 1 84 ? -1.668 9.296 57.634 1.00 19.95 63 SER A C 1
ATOM 560 O O . SER A 1 84 ? -2.081 10.452 57.609 1.00 16.48 63 SER A O 1
ATOM 563 N N . ASP A 1 85 ? -0.390 8.962 57.434 1.00 17.68 64 ASP A N 1
ATOM 564 C CA . ASP A 1 85 ? 0.567 9.937 56.921 1.00 17.38 64 ASP A CA 1
ATOM 565 C C . ASP A 1 85 ? 0.307 10.098 55.449 1.00 16.05 64 ASP A C 1
ATOM 566 O O . ASP A 1 85 ? -0.100 9.144 54.766 1.00 15.43 64 ASP A O 1
ATOM 571 N N . VAL A 1 86 ? 0.518 11.316 54.959 1.00 14.01 65 VAL A N 1
ATOM 572 C CA . VAL A 1 86 ? 0.435 11.610 53.543 1.00 13.93 65 VAL A CA 1
ATOM 573 C C . VAL A 1 86 ? 1.843 11.991 53.112 1.00 14.22 65 VAL A C 1
ATOM 574 O O . VAL A 1 86 ? 2.465 12.870 53.727 1.00 15.67 65 VAL A O 1
ATOM 578 N N . TYR A 1 87 ? 2.358 11.312 52.085 1.00 14.05 66 TYR A N 1
ATOM 579 C CA . TYR A 1 87 ? 3.769 11.462 51.669 1.00 14.29 66 TYR A CA 1
ATOM 580 C C . TYR A 1 87 ? 3.912 12.346 50.443 1.00 13.73 66 TYR A C 1
ATOM 581 O O . TYR A 1 87 ? 3.013 12.395 49.596 1.00 14.03 66 TYR A O 1
ATOM 590 N N . ALA A 1 88 ? 5.034 13.058 50.345 1.00 13.34 67 ALA A N 1
ATOM 591 C CA . ALA A 1 88 ? 5.257 13.948 49.203 1.00 14.01 67 ALA A CA 1
ATOM 592 C C . ALA A 1 88 ? 5.379 13.125 47.912 1.00 13.91 67 ALA A C 1
ATOM 593 O O . ALA A 1 88 ? 6.200 12.207 47.857 1.00 14.07 67 ALA A O 1
ATOM 595 N N . PRO A 1 89 ? 4.560 13.426 46.880 1.00 14.45 68 PRO A N 1
ATOM 596 C CA . PRO A 1 89 ? 4.695 12.600 45.658 1.00 14.91 68 PRO A CA 1
ATOM 597 C C . PRO A 1 89 ? 5.880 12.983 44.765 1.00 14.64 68 PRO A C 1
ATOM 598 O O . PRO A 1 89 ? 6.289 12.191 43.912 1.00 14.79 68 PRO A O 1
ATOM 602 N N . LEU A 1 90 ? 6.432 14.176 44.981 1.00 15.34 69 LEU A N 1
ATOM 603 C CA . LEU A 1 90 ? 7.542 14.716 44.202 1.00 15.81 69 LEU A CA 1
ATOM 604 C C . LEU A 1 90 ? 8.429 15.549 45.121 1.00 16.43 69 LEU A C 1
ATOM 605 O O . LEU A 1 90 ? 7.985 16.000 46.179 1.00 16.49 69 LEU A O 1
ATOM 610 N N . ASP A 1 91 ? 9.677 15.749 44.717 1.00 17.53 70 ASP A N 1
ATOM 611 C CA . ASP A 1 91 ? 10.519 16.804 45.313 1.00 18.81 70 ASP A CA 1
ATOM 612 C C . ASP A 1 91 ? 9.938 18.189 44.994 1.00 19.25 70 ASP A C 1
ATOM 613 O O . ASP A 1 91 ? 9.510 18.464 43.860 1.00 19.31 70 ASP A O 1
ATOM 618 N N . GLY A 1 92 ? 9.967 19.084 45.974 1.00 19.19 71 GLY A N 1
ATOM 619 C CA . GLY A 1 92 ? 9.602 20.482 45.722 1.00 19.39 71 GLY A CA 1
ATOM 620 C C . GLY A 1 92 ? 9.414 21.233 47.020 1.00 19.72 71 GLY A C 1
ATOM 621 O O . GLY A 1 92 ? 9.795 20.728 48.083 1.00 20.47 71 GLY A O 1
ATOM 622 N N . GLU A 1 93 ? 8.841 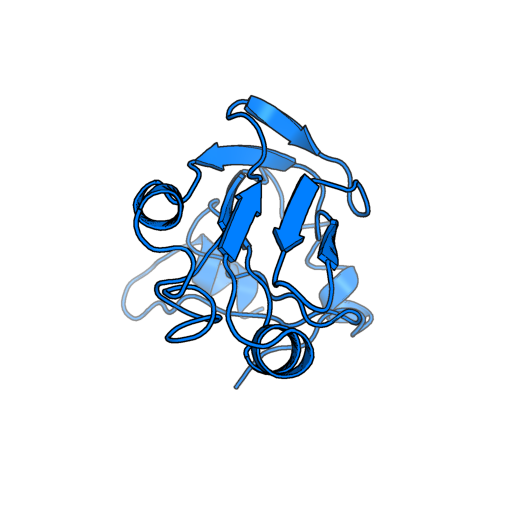22.435 46.945 1.00 18.72 72 GLU A N 1
ATOM 623 C CA . GLU A 1 93 ? 8.693 23.279 48.125 1.00 18.38 72 GLU A CA 1
ATOM 624 C C . GLU A 1 93 ? 7.228 23.606 48.373 1.00 17.28 72 GLU A C 1
ATOM 625 O O . GLU A 1 93 ? 6.528 24.054 47.465 1.00 16.90 72 GLU A O 1
ATOM 631 N N . VAL A 1 94 ? 6.770 23.401 49.601 1.00 15.90 73 VAL A N 1
ATOM 632 C CA . VAL A 1 94 ? 5.392 23.765 49.961 1.00 15.37 73 VAL A CA 1
ATOM 633 C C . VAL A 1 94 ? 5.216 25.285 49.880 1.00 15.74 73 VAL A C 1
ATOM 634 O O . VAL A 1 94 ? 5.981 26.038 50.504 1.00 17.04 73 VAL A O 1
ATOM 638 N N . VAL A 1 95 ? 4.213 25.740 49.125 1.00 16.24 74 VAL A N 1
ATOM 639 C CA . VAL A 1 95 ? 3.986 27.190 48.989 1.00 17.46 74 VAL A CA 1
ATOM 640 C C . VAL A 1 95 ? 2.630 27.660 49.495 1.00 17.79 74 VAL A C 1
ATOM 641 O O . VAL A 1 95 ? 2.429 28.866 49.687 1.00 17.91 74 VAL A O 1
ATOM 645 N N . GLU A 1 96 ? 1.692 26.724 49.691 1.00 16.90 75 GLU A N 1
ATOM 646 C CA A GLU A 1 96 ? 0.365 27.060 50.193 0.70 17.52 75 GLU A CA 1
ATOM 647 C CA B GLU A 1 96 ? 0.375 27.066 50.236 0.30 16.89 75 GLU A CA 1
ATOM 648 C C . GLU A 1 96 ? -0.260 25.830 50.841 1.00 16.85 75 GLU A C 1
ATOM 649 O O . GLU A 1 96 ? -0.025 24.706 50.387 1.00 15.66 75 GLU A O 1
ATOM 660 N N . ILE A 1 97 ? -1.050 26.041 51.884 1.00 16.08 76 ILE A N 1
ATOM 661 C CA . ILE A 1 97 ? -1.825 24.943 52.469 1.00 16.22 76 ILE A CA 1
ATOM 662 C C . ILE A 1 97 ? -3.294 25.331 52.437 1.00 16.29 76 ILE A C 1
ATOM 663 O O . ILE A 1 97 ? -3.625 26.505 52.249 1.00 17.27 76 ILE A O 1
ATOM 668 N N . ASN A 1 98 ? -4.168 24.353 52.606 1.00 15.65 77 ASN A N 1
ATOM 669 C CA . ASN A 1 98 ? -5.588 24.607 52.491 1.00 17.18 77 ASN A CA 1
ATOM 670 C C . ASN A 1 98 ? -6.128 25.066 53.842 1.00 17.36 77 ASN A C 1
ATOM 671 O O . ASN A 1 98 ? -6.370 24.261 54.740 1.00 17.57 77 ASN A O 1
ATOM 676 N N . ALA A 1 99 ? -6.301 26.376 53.971 1.00 19.11 78 ALA A N 1
ATOM 677 C CA . ALA A 1 99 ? -6.686 26.980 55.248 1.00 19.78 78 ALA A CA 1
ATOM 678 C C . ALA A 1 99 ? -8.107 26.637 55.693 1.00 19.98 78 ALA A C 1
ATOM 679 O O . ALA A 1 99 ? -8.430 26.781 56.877 1.00 21.71 78 ALA A O 1
ATOM 681 N N . ALA A 1 100 ? -8.943 26.153 54.775 1.00 19.89 79 ALA A N 1
ATOM 682 C CA . ALA A 1 100 ? -10.315 25.771 55.112 1.00 19.67 79 ALA A CA 1
ATOM 683 C C . ALA A 1 100 ? -10.361 24.539 56.030 1.00 19.29 79 ALA A C 1
ATOM 684 O O . ALA A 1 100 ? -11.324 24.335 56.784 1.00 19.35 79 ALA A O 1
ATOM 686 N N . LEU A 1 101 ? -9.305 23.731 55.984 1.00 17.58 80 LEU A N 1
ATOM 687 C CA . LEU A 1 101 ? -9.311 22.436 56.669 1.00 17.67 80 LEU A CA 1
ATOM 688 C C . LEU A 1 101 ? -9.214 22.495 58.193 1.00 19.01 80 LEU A C 1
ATOM 689 O O . LEU A 1 101 ? -9.562 21.529 58.857 1.00 19.14 80 LEU A O 1
ATOM 694 N N . ALA A 1 102 ? -8.720 23.608 58.740 1.00 20.36 81 ALA A N 1
ATOM 695 C CA . ALA A 1 102 ? -8.705 23.804 60.202 1.00 21.60 81 ALA A CA 1
ATOM 696 C C . ALA A 1 102 ? -10.113 23.777 60.807 1.00 22.50 81 ALA A C 1
ATOM 697 O O . ALA A 1 102 ? -10.350 23.086 61.813 1.00 23.74 81 ALA A O 1
ATOM 699 N N . GLU A 1 103 ? -11.047 24.504 60.200 1.00 22.65 82 GLU A N 1
ATOM 700 C CA . GLU A 1 103 ? -12.428 24.563 60.689 1.00 23.01 82 GLU A CA 1
ATOM 701 C C . GLU A 1 103 ? -13.270 23.427 60.106 1.00 22.89 82 GLU A C 1
ATOM 702 O O . GLU A 1 103 ? -14.225 22.968 60.744 1.00 23.20 82 GLU A O 1
ATOM 704 N N . SER A 1 104 ? -12.901 22.961 58.911 1.00 20.79 83 SER A N 1
ATOM 705 C CA . SER A 1 104 ? -13.718 21.998 58.182 1.00 20.14 83 SER A CA 1
ATOM 706 C C . SER A 1 104 ? -12.896 20.795 57.695 1.00 18.82 83 SER A C 1
ATOM 707 O O . SER A 1 104 ? -12.721 20.637 56.485 1.00 18.06 83 SER A O 1
ATOM 710 N N . PRO A 1 105 ? -12.395 19.948 58.620 1.00 18.25 84 PRO A N 1
ATOM 711 C CA . PRO A 1 105 ? -11.596 18.781 58.159 1.00 17.56 84 PRO A CA 1
ATOM 712 C C . PRO A 1 105 ? -12.434 17.840 57.286 1.00 17.74 84 PRO A C 1
ATOM 713 O O . PRO A 1 105 ? -11.882 17.135 56.426 1.00 17.29 84 PRO A O 1
ATOM 717 N N . GLU A 1 106 ? -13.758 17.860 57.465 1.00 17.91 85 GLU A N 1
ATOM 718 C CA A GLU A 1 106 ? -14.669 17.005 56.703 0.70 18.25 85 GLU A CA 1
ATOM 719 C CA B GLU A 1 106 ? -14.625 16.969 56.680 0.30 17.59 85 GLU A CA 1
ATOM 720 C C . GLU A 1 106 ? -14.725 17.369 55.200 1.00 17.79 85 GLU A C 1
ATOM 721 O O . GLU A 1 106 ? -15.230 16.609 54.375 1.00 17.29 85 GLU A O 1
ATOM 732 N N . LEU A 1 107 ? -14.200 18.540 54.843 1.00 17.31 86 LEU A N 1
ATOM 733 C CA . LEU A 1 107 ? -14.124 18.900 53.422 1.00 17.26 86 LEU A CA 1
ATOM 734 C C . LEU A 1 107 ? -13.269 17.875 52.633 1.00 16.83 86 LEU A C 1
ATOM 735 O O . LEU A 1 107 ? -13.487 17.655 51.432 1.00 16.34 86 LEU A O 1
ATOM 740 N N . VAL A 1 108 ? -12.306 17.262 53.321 1.00 15.25 87 VAL A N 1
ATOM 741 C CA . VAL A 1 108 ? -11.492 16.202 52.710 1.00 15.05 87 VAL A CA 1
ATOM 742 C C . VAL A 1 108 ? -12.369 14.974 52.409 1.00 15.26 87 VAL A C 1
ATOM 743 O O . VAL A 1 108 ? -12.243 14.381 51.340 1.00 14.79 87 VAL A O 1
ATOM 747 N N . ASN A 1 109 ? -13.263 14.606 53.330 1.00 14.63 88 ASN A N 1
ATOM 748 C CA . ASN A 1 109 ? -14.222 13.529 53.039 1.00 15.56 88 ASN A CA 1
ATOM 749 C C . ASN A 1 109 ? -15.173 13.865 51.873 1.00 16.18 88 ASN A C 1
ATOM 750 O O . ASN A 1 109 ? -15.483 13.004 51.026 1.00 16.83 88 ASN A O 1
ATOM 755 N N . GLN A 1 110 ? -15.663 15.109 51.868 1.00 17.06 89 GLN A N 1
ATOM 756 C CA . GLN A 1 110 ? -16.693 15.542 50.906 1.00 18.18 89 GLN A CA 1
ATOM 757 C C . GLN A 1 110 ? -16.125 15.730 49.508 1.00 17.53 89 GLN A C 1
ATOM 758 O O . GLN A 1 110 ? -16.787 15.385 48.522 1.00 17.82 89 GLN A O 1
ATOM 764 N N . LYS A 1 111 ? -14.903 16.264 49.421 1.00 16.52 90 LYS A N 1
ATOM 765 C CA A LYS A 1 111 ? -14.338 16.676 48.125 0.50 16.43 90 LYS A CA 1
ATOM 766 C CA B LYS A 1 111 ? -14.329 16.723 48.156 0.50 16.57 90 LYS A CA 1
ATOM 767 C C . LYS A 1 111 ? -12.842 16.382 48.054 1.00 15.81 90 LYS A C 1
ATOM 768 O O . LYS A 1 111 ? -12.024 17.250 47.749 1.00 15.18 90 LYS A O 1
ATOM 779 N N . ALA A 1 112 ? -12.487 15.134 48.335 1.00 15.15 91 ALA A N 1
ATOM 780 C CA . ALA A 1 112 ? -11.077 14.740 48.435 1.00 14.64 91 ALA A CA 1
ATOM 781 C C . ALA A 1 112 ? -10.206 15.132 47.229 1.00 14.79 91 ALA A C 1
ATOM 782 O O . ALA A 1 112 ? -9.041 15.520 47.388 1.00 14.51 91 ALA A O 1
ATOM 784 N N . GLU A 1 113 ? -10.766 15.021 46.031 1.00 14.68 92 GLU A N 1
ATOM 785 C CA . GLU A 1 113 ? -9.971 15.192 44.813 1.00 15.26 92 GLU A CA 1
ATOM 786 C C . GLU A 1 113 ? -10.150 16.572 44.194 1.00 16.03 92 GLU A C 1
ATOM 787 O O . GLU A 1 113 ? -9.639 16.830 43.108 1.00 16.37 92 GLU A O 1
ATOM 793 N N . THR A 1 114 ? -10.875 17.445 44.883 1.00 17.05 93 THR A N 1
ATOM 794 C CA . THR A 1 114 ? -11.045 18.832 44.410 1.00 18.27 93 THR A CA 1
ATOM 795 C C . THR A 1 114 ? -10.843 19.835 45.544 1.00 18.32 93 THR A C 1
ATOM 796 O O . THR A 1 114 ? -9.702 20.188 45.847 1.00 17.82 93 THR A O 1
ATOM 800 N N . GLU A 1 115 ? -11.932 20.285 46.168 1.00 18.24 94 GLU A N 1
ATOM 801 C CA . GLU A 1 115 ? -11.865 21.346 47.194 1.00 19.15 94 GLU A CA 1
ATOM 802 C C . GLU A 1 115 ? -11.135 20.953 48.481 1.00 18.25 94 GLU A C 1
ATOM 803 O O . GLU A 1 115 ? -10.711 21.835 49.240 1.00 17.49 94 GLU A O 1
ATOM 809 N N . GLY A 1 116 ? -10.997 19.643 48.714 1.00 16.81 95 GLY A N 1
ATOM 810 C CA . GLY A 1 116 ? -10.321 19.117 49.913 1.00 16.07 95 GLY A CA 1
ATOM 811 C C . GLY A 1 116 ? -8.840 18.828 49.734 1.00 15.32 95 GLY A C 1
ATOM 812 O O . GLY A 1 116 ? -8.254 18.054 50.501 1.00 15.57 95 GLY A O 1
ATOM 813 N N . TRP A 1 117 ? -8.215 19.486 48.757 1.00 14.75 96 TRP A N 1
ATOM 814 C CA . TRP A 1 117 ? -6.760 19.413 48.583 1.00 14.64 96 TRP A CA 1
ATOM 815 C C . TRP A 1 117 ? -6.024 19.783 49.882 1.00 14.07 96 TRP A C 1
ATOM 816 O O . TRP A 1 117 ? -6.550 20.533 50.731 1.00 14.62 96 TRP A O 1
ATOM 827 N N . LEU A 1 118 ? -4.830 19.236 50.061 1.00 13.71 97 LEU A N 1
ATOM 828 C CA . LEU A 1 118 ? -4.075 19.441 51.307 1.00 13.05 97 LEU A CA 1
ATOM 829 C C . LEU A 1 118 ? -3.051 20.557 51.198 1.00 13.68 97 LEU A C 1
ATOM 830 O O . LEU A 1 118 ? -3.069 21.506 52.001 1.00 14.18 97 LEU A O 1
ATOM 835 N N . TRP A 1 119 ? -2.156 20.472 50.210 1.00 13.34 98 TRP A N 1
ATOM 836 C CA . TRP A 1 119 ? -1.165 21.545 50.025 1.00 13.25 98 TRP A CA 1
ATOM 837 C C . TRP A 1 119 ? -0.799 21.723 48.562 1.00 13.80 98 TRP A C 1
ATOM 838 O O . TRP A 1 119 ? -1.133 20.883 47.726 1.00 13.68 98 TRP A O 1
ATOM 849 N N . LYS A 1 120 ? -0.121 22.829 48.269 1.00 13.69 99 LYS A N 1
ATOM 850 C CA . LYS A 1 120 ? 0.395 23.134 46.946 1.00 14.16 99 LYS A CA 1
ATOM 851 C C . LYS A 1 120 ? 1.891 23.312 47.081 1.00 14.45 99 LYS A C 1
ATOM 852 O O . LYS A 1 120 ? 2.375 23.862 48.078 1.00 15.12 99 LYS A O 1
ATOM 858 N N . MET A 1 121 ? 2.613 22.832 46.083 1.00 15.04 100 MET A N 1
ATOM 859 C CA . MET A 1 121 ? 4.070 22.918 46.099 1.00 16.04 100 MET A CA 1
ATOM 860 C C . MET A 1 121 ? 4.598 23.304 44.724 1.00 18.07 100 MET A C 1
ATOM 861 O O . MET A 1 121 ? 3.997 23.003 43.683 1.00 16.97 100 MET A O 1
ATOM 866 N N . THR A 1 122 ? 5.736 23.980 44.716 1.00 20.14 101 THR A N 1
ATOM 867 C CA . THR A 1 122 ? 6.365 24.263 43.456 1.00 23.15 101 THR A CA 1
ATOM 868 C C . THR A 1 122 ? 7.370 23.201 43.151 1.00 25.61 101 THR A C 1
ATOM 869 O O . THR A 1 122 ? 8.007 22.614 44.033 1.00 25.16 101 THR A O 1
ATOM 873 N N . VAL A 1 123 ? 7.410 22.923 41.861 1.00 28.23 102 VAL A N 1
ATOM 874 C CA A VAL A 1 123 ? 8.423 22.114 41.238 0.70 29.70 102 VAL A CA 1
ATOM 875 C CA B VAL A 1 123 ? 8.454 22.138 41.241 0.30 29.73 102 VAL A CA 1
ATOM 876 C C . VAL A 1 123 ? 8.928 23.027 40.111 1.00 31.66 102 VAL A C 1
ATOM 877 O O . VAL A 1 123 ? 8.103 23.668 39.409 1.00 32.49 102 VAL A O 1
ATOM 884 N N . GLN A 1 124 ? 10.243 23.134 39.954 1.00 32.90 103 GLN A N 1
ATOM 885 C CA . GLN A 1 124 ? 10.781 23.970 38.871 1.00 35.26 103 GLN A CA 1
ATOM 886 C C . GLN A 1 124 ? 10.861 23.216 37.535 1.00 35.98 103 GLN A C 1
ATOM 887 O O . GLN A 1 124 ? 10.622 23.810 36.462 1.00 37.15 103 GLN A O 1
ATOM 889 N N . ASP A 1 125 ? 11.189 21.920 37.586 1.00 35.80 104 ASP A N 1
ATOM 890 C CA . ASP A 1 125 ? 11.224 21.115 36.348 1.00 35.77 104 ASP A CA 1
ATOM 891 C C . ASP A 1 125 ? 10.589 19.741 36.533 1.00 33.84 104 ASP A C 1
ATOM 892 O O . ASP A 1 125 ? 10.761 19.100 37.567 1.00 33.45 104 ASP A O 1
ATOM 897 N N . GLU A 1 126 ? 9.842 19.316 35.521 1.00 31.71 105 GLU A N 1
ATOM 898 C CA . GLU A 1 126 ? 8.964 18.175 35.658 1.00 29.54 105 GLU A CA 1
ATOM 899 C C . GLU A 1 126 ? 9.623 16.857 35.257 1.00 27.22 105 GLU A C 1
ATOM 900 O O . GLU A 1 126 ? 8.924 15.900 34.995 1.00 26.84 105 GLU A O 1
ATOM 902 N N . THR A 1 127 ? 10.954 16.811 35.217 1.00 25.53 106 THR A N 1
ATOM 903 C CA . THR A 1 127 ? 11.667 15.588 34.830 1.00 24.66 106 THR A CA 1
ATOM 904 C C . THR A 1 127 ? 11.329 14.405 35.764 1.00 22.35 106 THR A C 1
ATOM 905 O O . THR A 1 127 ? 11.126 13.270 35.308 1.00 20.42 106 THR A O 1
ATOM 909 N N . GLN A 1 128 ? 11.241 14.680 37.062 1.00 20.63 107 GLN A N 1
ATOM 910 C CA . GLN A 1 128 ? 10.956 13.605 38.013 1.00 19.79 107 GLN A CA 1
ATOM 911 C C . GLN A 1 128 ? 9.542 13.072 37.795 1.00 18.83 107 GLN A C 1
ATOM 912 O O . GLN A 1 128 ? 9.326 11.858 37.729 1.00 18.33 107 GLN A O 1
ATOM 918 N N . LEU A 1 129 ? 8.571 13.978 37.674 1.00 18.63 108 LEU A N 1
ATOM 919 C CA . LEU A 1 129 ? 7.188 13.560 37.404 1.00 18.04 108 LEU A CA 1
ATOM 920 C C . LEU A 1 129 ? 7.076 12.827 36.078 1.00 18.25 108 LEU A C 1
ATOM 921 O O . LEU A 1 129 ? 6.359 11.837 35.981 1.00 16.85 108 LEU A O 1
ATOM 926 N N . GLU A 1 130 ? 7.763 13.321 35.045 1.00 18.83 109 GLU A N 1
ATOM 927 C CA A GLU A 1 130 ? 7.762 12.656 33.734 0.70 19.50 109 GLU A CA 1
ATOM 928 C CA B GLU A 1 130 ? 7.695 12.635 33.761 0.30 18.99 109 GLU A CA 1
ATOM 929 C C . GLU A 1 130 ? 8.237 11.209 33.841 1.00 18.57 109 GLU A C 1
ATOM 930 O O . GLU A 1 130 ? 7.676 10.313 33.227 1.00 18.38 109 GLU A O 1
ATOM 941 N N . ARG A 1 131 ? 9.288 10.985 34.625 1.00 17.83 110 ARG A N 1
ATOM 942 C CA . ARG A 1 131 ? 9.786 9.619 34.823 1.00 17.09 110 ARG A CA 1
ATOM 943 C C . ARG A 1 131 ? 8.723 8.699 35.449 1.00 15.97 110 ARG A C 1
ATOM 944 O O . ARG A 1 131 ? 8.494 7.566 34.997 1.00 15.65 110 ARG A O 1
ATOM 952 N N . LEU A 1 132 ? 8.099 9.184 36.515 1.00 15.01 111 LEU A N 1
ATOM 953 C CA . LEU A 1 132 ? 7.099 8.420 37.250 1.00 14.33 111 LEU A CA 1
ATOM 954 C C . LEU A 1 132 ? 5.879 8.129 36.365 1.00 14.94 111 LEU A C 1
ATOM 955 O O . LEU A 1 132 ? 5.268 7.088 36.470 1.00 15.41 111 LEU A O 1
ATOM 960 N N . LEU A 1 133 ? 5.528 9.072 35.501 1.00 16.16 112 LEU A N 1
ATOM 961 C CA . LEU A 1 133 ? 4.433 8.834 34.543 1.00 16.71 112 LEU A CA 1
ATOM 962 C C . LEU A 1 133 ? 4.858 7.817 33.480 1.00 17.24 112 LEU A C 1
ATOM 963 O O . LEU A 1 133 ? 4.084 6.930 33.115 1.00 17.39 112 LEU A O 1
ATOM 968 N N . ASP A 1 134 ? 6.087 7.951 32.979 1.00 17.81 113 ASP A N 1
ATOM 969 C CA . ASP A 1 134 ? 6.571 7.039 31.933 1.00 19.06 113 ASP A CA 1
ATOM 970 C C . ASP A 1 134 ? 6.636 5.611 32.455 1.00 18.52 113 ASP A C 1
ATOM 971 O O . ASP A 1 134 ? 6.388 4.676 31.697 1.00 19.29 113 ASP A O 1
ATOM 976 N N . GLU A 1 135 ? 6.951 5.462 33.749 1.00 17.33 114 GLU A N 1
ATOM 977 C CA . GLU A 1 135 ? 7.050 4.158 34.456 1.00 17.57 114 GLU A CA 1
ATOM 978 C C . GLU A 1 135 ? 5.687 3.601 34.810 1.00 16.15 114 GLU A C 1
ATOM 979 O O . GLU A 1 135 ? 5.573 2.433 35.182 1.00 15.93 114 GLU A O 1
ATOM 985 N N . ALA A 1 136 ? 4.674 4.463 34.729 1.00 15.36 115 ALA A N 1
ATOM 986 C CA . ALA A 1 136 ? 3.327 4.196 35.250 1.00 14.91 115 ALA A CA 1
ATOM 987 C C . ALA A 1 136 ? 3.289 3.946 36.754 1.00 14.95 115 ALA A C 1
ATOM 988 O O . ALA A 1 136 ? 2.385 3.262 37.248 1.00 15.36 115 ALA A O 1
ATOM 990 N N . ALA A 1 137 ? 4.257 4.493 37.490 1.00 14.66 116 ALA A N 1
ATOM 991 C CA . ALA A 1 137 ? 4.144 4.538 38.937 1.00 14.55 116 ALA A CA 1
ATOM 992 C C . ALA A 1 137 ? 2.946 5.433 39.302 1.00 14.82 116 ALA A C 1
ATOM 993 O O . ALA A 1 137 ? 2.168 5.098 40.195 1.00 14.62 116 ALA A O 1
ATOM 995 N N . TYR A 1 138 ? 2.832 6.574 38.617 1.00 13.92 117 TYR A N 1
ATOM 996 C CA . TYR A 1 138 ? 1.656 7.448 38.727 1.00 13.74 117 TYR A CA 1
ATOM 997 C C . TYR A 1 138 ? 0.895 7.345 37.411 1.00 14.24 117 TYR A C 1
ATOM 998 O O . TYR A 1 138 ? 1.504 7.133 36.341 1.00 14.11 117 TYR A O 1
ATOM 1007 N N . LYS A 1 139 ? -0.429 7.501 37.494 1.00 14.43 118 LYS A N 1
ATOM 1008 C CA . LYS A 1 139 ? -1.326 7.258 36.352 1.00 14.86 118 LYS A CA 1
ATOM 1009 C C . LYS A 1 139 ? -2.381 8.347 36.281 1.00 15.50 118 LYS A C 1
ATOM 1010 O O . LYS A 1 139 ? -2.796 8.885 37.311 1.00 13.72 118 LYS A O 1
ATOM 1016 N N . GLU A 1 140 ? -2.842 8.660 35.072 1.00 15.98 119 GLU A N 1
ATOM 1017 C CA . GLU A 1 140 ? -3.854 9.710 34.931 1.00 18.18 119 GLU A CA 1
ATOM 1018 C C . GLU A 1 140 ? -5.203 9.311 35.542 1.00 18.61 119 GLU A C 1
ATOM 1019 O O . GLU A 1 140 ? -5.705 8.218 35.315 1.00 18.67 119 GLU A O 1
ATOM 1025 N N . LEU A 1 141 ? -5.768 10.227 36.318 1.00 19.38 120 LEU A N 1
ATOM 1026 C CA . LEU A 1 141 ? -7.074 10.067 36.908 1.00 22.00 120 LEU A CA 1
ATOM 1027 C C . LEU A 1 141 ? -8.133 10.600 35.937 1.00 24.54 120 LEU A C 1
ATOM 1028 O O . LEU A 1 141 ? -8.115 11.786 35.572 1.00 24.76 120 LEU A O 1
ATOM 1033 N N . ILE A 1 142 ? -9.051 9.729 35.517 1.00 26.40 121 ILE A N 1
ATOM 1034 C CA . ILE A 1 142 ? -10.056 10.105 34.507 1.00 29.12 121 ILE A CA 1
ATOM 1035 C C . ILE A 1 142 ? -11.487 10.332 35.030 1.00 29.99 121 ILE A C 1
ATOM 1036 O O . ILE A 1 142 ? -11.709 10.665 36.208 1.00 30.02 121 ILE A O 1
#

Solvent-accessible surface area: 7186 Å² total; per-residue (Å²): 121,26,8,61,59,1,44,108,95,28,149,81,38,138,54,50,30,11,68,15,137,98,74,9,6,0,15,7,97,11,120,53,6,15,0,0,6,10,77,132,8,9,122,116,19,32,118,7,80,112,13,72,31,15,139,91,37,48,167,13,59,85,45,60,68,14,5,47,0,64,8,140,100,40,66,45,66,1,93,3,5,1,67,18,59,1,65,92,46,9,82,50,2,99,93,37,18,74,29,0,23,111,94,4,57,90,100,0,47,0,0,48,0,51,25,100,97,34,91,36,4,84,114,12,39,129,109,52,20,21,89,87,56,205

Secondary structure (DSSP, 8-state):
-HHHHHHH--TT---EEEE-SSSEEEEEETTEEEEEE-HHHHHHH-SEEEEEPPPTT-EE-TT-EEEEEEESS-EEEEE-SSSEEEEEE-GGGGT-TTHHHHSTTTTT--EEEE-S-THHHHHHHHTTSSEE--

InterPro domains:
  IPR000089 Biotin/lipoyl attachment [PS50968] (19-101)
  IPR002930 Glycine cleavage system H-protein [MF_00272] (1-122)
  IPR002930 Glycine cleavage system H-protein [PTHR11715] (3-120)
  IPR003016 2-oxo acid dehydrogenase, lipoyl-binding site [PS00189] (44-73)
  IPR011053 Single hybrid motif [SSF51230] (2-121)
  IPR017453 Glycine cleavage system H-protein, subgroup [TIGR00527] (4-121)
  IPR033753 Glycine cleavage system H-protein/Simiate [PF01597] (5-120)
  IPR033753 Glycine cleavage system H-protein/Simiate [cd06848] (6-100)

Nearest PDB structures (foldseek):
  3mxu-assembly1_A  TM=1.008E+00  e=5.844E-28  Bartonella henselae
  1zko-assembly1_A  TM=9.065E-01  e=3.928E-15  Thermotoga maritima
  1onl-assembly3_C  TM=9.696E-01  e=2.803E-14  Thermus thermophilus
  3wdn-assembly1_A  TM=9.448E-01  e=1.961E-14  Bos taurus
  2edg-assembly1_A  TM=8.984E-01  e=1.961E-14  Mus musculus